Protein AF-A0A7W0XEQ6-F1 (afdb_monomer)

Foldseek 3Di:
DDPPPVPPPCPVVVVVCVVVVPDDVLFKDKDKDKDKAQWPQWDKDWDDWDDDPLETETEIETAGHDPPDDTGRDMDIDIDIDMDGLVRHQKYWYWYFHHPPDTDIDDIDIDGRDND

Mean predicted aligned error: 6.34 Å

pLDDT: mean 85.95, std 14.06, range [35.88, 97.94]

Structure (mmCIF, N/CA/C/O backbone):
data_AF-A0A7W0XEQ6-F1
#
_entry.id   AF-A0A7W0XEQ6-F1
#
loop_
_atom_site.group_PDB
_atom_site.id
_atom_site.type_symbol
_atom_site.label_atom_id
_atom_site.label_alt_id
_atom_site.label_comp_id
_atom_site.label_asym_id
_atom_site.label_entity_id
_atom_site.label_seq_id
_atom_site.pdbx_PDB_ins_code
_atom_site.Cartn_x
_atom_site.Cartn_y
_atom_site.Cartn_z
_atom_site.occupancy
_atom_site.B_iso_or_equiv
_atom_site.auth_seq_id
_atom_site.auth_comp_id
_atom_site.auth_asym_id
_atom_site.auth_atom_id
_atom_site.pdbx_PDB_model_num
ATOM 1 N N . MET A 1 1 ? 24.418 6.592 13.706 1.00 35.88 1 MET A N 1
ATOM 2 C CA . MET A 1 1 ? 24.747 5.720 12.561 1.00 35.88 1 MET A CA 1
ATOM 3 C C . MET A 1 1 ? 23.677 5.983 11.512 1.00 35.88 1 MET A C 1
ATOM 5 O O . MET A 1 1 ? 22.575 5.473 11.648 1.00 35.88 1 MET A O 1
ATOM 9 N N . GLU A 1 2 ? 23.926 6.904 10.578 1.00 36.06 2 GLU A N 1
ATOM 10 C CA . GLU A 1 2 ? 22.979 7.191 9.493 1.00 36.06 2 GLU A CA 1
ATOM 11 C C . GLU A 1 2 ? 23.012 6.029 8.502 1.00 36.06 2 GLU A C 1
ATOM 13 O O . GLU A 1 2 ? 24.020 5.782 7.839 1.00 36.06 2 GLU A O 1
ATOM 18 N N . THR A 1 3 ? 21.919 5.280 8.418 1.00 41.34 3 THR A N 1
ATOM 19 C CA . THR A 1 3 ? 21.713 4.312 7.348 1.00 41.34 3 THR A CA 1
ATOM 20 C C . THR A 1 3 ? 21.456 5.086 6.056 1.00 41.34 3 THR A C 1
ATOM 22 O O . THR A 1 3 ? 20.339 5.507 5.765 1.00 41.34 3 THR A O 1
ATOM 25 N N . SER A 1 4 ? 22.515 5.303 5.272 1.00 42.47 4 SER A N 1
ATOM 26 C CA . SER A 1 4 ? 22.419 5.776 3.889 1.00 42.47 4 SER A CA 1
ATOM 27 C C . SER A 1 4 ? 21.670 4.724 3.059 1.00 42.47 4 SER A C 1
ATOM 29 O O . SER A 1 4 ? 22.260 3.808 2.490 1.00 42.47 4 SER A O 1
ATOM 31 N N . GLN A 1 5 ? 20.339 4.809 3.024 1.00 53.66 5 GLN A N 1
ATOM 32 C CA . GLN A 1 5 ? 19.509 4.043 2.096 1.00 53.66 5 GLN A CA 1
ATOM 33 C C . GLN A 1 5 ? 19.584 4.719 0.727 1.00 53.66 5 GLN A C 1
ATOM 35 O O . GLN A 1 5 ? 18.720 5.500 0.344 1.00 53.66 5 GLN A O 1
ATOM 40 N N . LYS A 1 6 ? 20.670 4.423 0.007 1.00 54.50 6 LYS A N 1
ATOM 41 C CA . LYS A 1 6 ? 21.063 5.028 -1.277 1.00 54.50 6 LYS A CA 1
ATOM 42 C C . LYS A 1 6 ? 20.054 4.839 -2.428 1.00 54.50 6 LYS A C 1
ATOM 44 O O . LYS A 1 6 ? 20.278 5.385 -3.499 1.00 54.50 6 LYS A O 1
ATOM 49 N N . PHE A 1 7 ? 18.973 4.088 -2.208 1.00 65.69 7 PHE A N 1
ATOM 50 C CA . PHE A 1 7 ? 18.019 3.659 -3.237 1.00 65.69 7 PHE A CA 1
ATOM 51 C C . PHE A 1 7 ? 16.546 3.884 -2.859 1.00 65.69 7 PHE A C 1
ATOM 53 O O . PHE A 1 7 ? 15.660 3.428 -3.574 1.00 65.69 7 PHE A O 1
ATOM 60 N N . TRP A 1 8 ? 16.253 4.586 -1.753 1.00 73.44 8 TRP A N 1
ATOM 61 C CA . TRP A 1 8 ? 14.870 4.965 -1.446 1.00 73.44 8 TRP A CA 1
ATOM 62 C C . TRP A 1 8 ? 14.522 6.294 -2.115 1.00 73.44 8 TRP A C 1
ATOM 64 O O . TRP A 1 8 ? 14.635 7.376 -1.530 1.00 73.44 8 TRP A O 1
ATOM 74 N N . ASN A 1 9 ? 14.085 6.189 -3.365 1.00 74.56 9 ASN A N 1
ATOM 75 C CA . ASN A 1 9 ? 13.563 7.322 -4.117 1.00 74.56 9 ASN A CA 1
ATOM 76 C C . ASN A 1 9 ? 12.322 7.891 -3.402 1.00 74.56 9 ASN A C 1
ATOM 78 O O . ASN A 1 9 ? 11.496 7.142 -2.886 1.00 74.56 9 ASN A O 1
ATOM 82 N N . ASN A 1 10 ? 12.201 9.218 -3.342 1.00 80.31 10 ASN A N 1
ATOM 83 C CA . ASN A 1 10 ? 11.053 9.938 -2.764 1.00 80.31 10 ASN A CA 1
ATOM 84 C 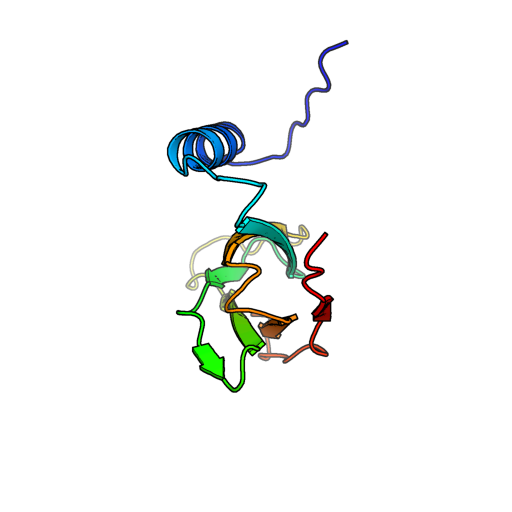C . ASN A 1 10 ? 10.776 9.688 -1.265 1.00 80.31 10 ASN A C 1
ATOM 86 O O . ASN A 1 10 ? 9.694 10.004 -0.777 1.00 80.31 10 ASN A O 1
ATOM 90 N N . ARG A 1 11 ? 11.756 9.195 -0.490 1.00 84.75 11 ARG A N 1
ATOM 91 C CA . ARG A 1 11 ? 11.609 8.984 0.965 1.00 84.75 11 ARG A CA 1
ATOM 92 C C . ARG A 1 11 ? 11.066 10.210 1.703 1.00 84.75 11 ARG A C 1
ATOM 94 O O . ARG A 1 11 ? 10.169 10.081 2.527 1.00 84.75 11 ARG A O 1
ATOM 101 N N . LYS A 1 12 ? 11.623 11.392 1.425 1.00 88.31 12 LYS A N 1
ATOM 102 C CA . LYS A 1 12 ? 11.211 12.633 2.092 1.00 88.31 12 LYS A CA 1
ATOM 103 C C . LYS A 1 12 ? 9.750 12.972 1.796 1.00 88.31 12 LYS A C 1
ATOM 105 O O . LYS A 1 12 ? 9.010 13.276 2.716 1.00 88.31 12 LYS A O 1
ATOM 110 N N . GLU A 1 13 ? 9.335 12.851 0.537 1.00 89.00 13 GLU A N 1
ATOM 111 C CA . GLU A 1 13 ? 7.943 13.065 0.132 1.00 89.00 13 GLU A CA 1
ATOM 112 C C . GLU A 1 13 ? 6.998 12.082 0.835 1.00 89.00 13 GLU A C 1
ATOM 114 O O . GLU A 1 13 ? 5.947 12.483 1.325 1.00 89.00 13 GLU A O 1
ATOM 119 N N . PHE A 1 14 ? 7.403 10.815 0.967 1.00 88.19 14 PHE A N 1
ATOM 120 C CA . PHE A 1 14 ? 6.648 9.817 1.722 1.00 88.19 14 PHE A CA 1
ATOM 121 C C . PHE A 1 14 ? 6.530 10.176 3.212 1.00 88.19 14 PHE A C 1
ATOM 123 O O . PHE A 1 14 ? 5.436 10.144 3.772 1.00 88.19 14 PHE A O 1
ATOM 130 N N . GLU A 1 15 ? 7.636 10.550 3.862 1.00 90.38 15 GLU A N 1
ATOM 131 C CA . GLU A 1 15 ? 7.635 10.981 5.266 1.00 90.38 15 GLU A CA 1
ATOM 132 C C . GLU A 1 15 ? 6.781 12.242 5.478 1.00 90.38 15 GLU A C 1
ATOM 134 O O . GLU A 1 15 ? 6.022 12.312 6.446 1.00 90.38 15 GLU A O 1
ATOM 139 N N . ASP A 1 16 ? 6.862 13.213 4.566 1.00 92.75 16 ASP A N 1
ATOM 140 C CA . ASP A 1 16 ? 6.067 14.440 4.602 1.00 92.75 16 ASP A CA 1
ATOM 141 C C . ASP A 1 16 ? 4.572 14.129 4.410 1.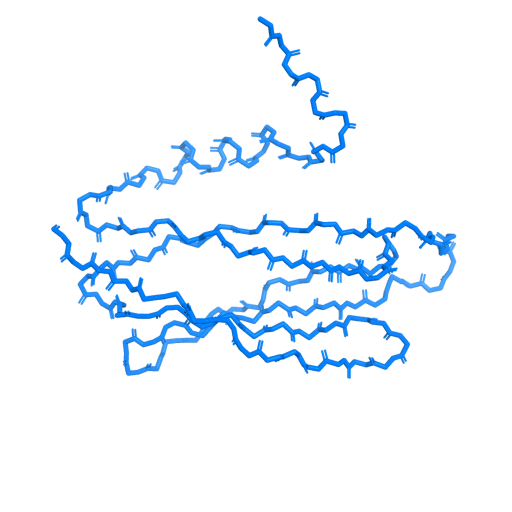00 92.75 16 ASP A C 1
ATOM 143 O O . ASP A 1 16 ? 3.739 14.625 5.170 1.00 92.75 16 ASP A O 1
ATOM 147 N N . ALA A 1 17 ? 4.216 13.249 3.468 1.00 91.00 17 ALA A N 1
ATOM 148 C CA . ALA A 1 17 ? 2.840 12.800 3.262 1.00 91.00 17 ALA A CA 1
ATOM 149 C C . ALA A 1 17 ? 2.273 12.100 4.507 1.00 91.00 17 ALA A C 1
ATOM 151 O O . ALA A 1 17 ? 1.156 12.403 4.924 1.00 91.00 17 ALA A O 1
ATOM 152 N N . LEU A 1 18 ? 3.054 11.225 5.153 1.00 90.06 18 LEU A N 1
ATOM 153 C CA . LEU A 1 18 ? 2.645 10.566 6.396 1.00 90.06 18 LEU A CA 1
ATOM 154 C C . LEU A 1 18 ? 2.432 11.557 7.543 1.00 90.06 18 LEU A C 1
ATOM 156 O O . LEU A 1 18 ? 1.468 11.419 8.295 1.00 90.06 18 LEU A O 1
ATOM 160 N N . ARG A 1 19 ? 3.306 12.560 7.684 1.00 90.50 19 ARG A N 1
ATOM 161 C CA . ARG A 1 19 ? 3.143 13.615 8.698 1.00 90.50 19 ARG A CA 1
ATOM 162 C C . ARG A 1 19 ? 1.893 14.450 8.432 1.00 90.50 19 ARG A C 1
ATOM 164 O O . ARG A 1 19 ? 1.142 14.725 9.362 1.00 90.50 19 ARG A O 1
ATOM 171 N N . ASN A 1 20 ? 1.650 14.805 7.174 1.00 93.75 20 ASN A N 1
ATOM 172 C CA . ASN A 1 20 ? 0.516 15.635 6.770 1.00 93.75 20 ASN A CA 1
ATOM 173 C C . ASN A 1 20 ? -0.827 14.892 6.804 1.00 93.75 20 ASN A C 1
ATOM 175 O O . ASN A 1 20 ? -1.871 15.535 6.906 1.00 93.75 20 ASN A O 1
ATOM 179 N N . ALA A 1 21 ? -0.816 13.557 6.756 1.00 91.00 21 ALA A N 1
ATOM 180 C CA . ALA A 1 21 ? -2.023 12.741 6.845 1.00 91.00 21 ALA A CA 1
ATOM 181 C C . ALA A 1 21 ? -2.720 12.825 8.217 1.00 91.00 21 ALA A C 1
ATOM 183 O O . ALA A 1 21 ? -3.891 12.477 8.302 1.00 91.00 21 ALA A O 1
ATOM 184 N N . ASN A 1 22 ? -2.037 13.307 9.270 1.00 90.81 22 ASN A N 1
ATOM 185 C CA . ASN A 1 22 ? -2.598 13.493 10.619 1.00 90.81 22 ASN A CA 1
ATOM 186 C C . ASN A 1 22 ? -3.351 12.257 11.149 1.00 90.81 22 ASN A C 1
ATOM 188 O O . ASN A 1 22 ? -4.434 12.376 11.720 1.00 90.81 22 ASN A O 1
ATOM 192 N N . LEU A 1 23 ? -2.767 11.073 10.943 1.00 93.44 23 LEU A N 1
ATOM 193 C CA . LEU A 1 23 ? -3.409 9.796 11.246 1.00 93.44 23 LEU A CA 1
ATOM 194 C C . LEU A 1 23 ? -3.726 9.650 12.734 1.00 93.44 23 LEU A C 1
ATOM 196 O O . LEU A 1 23 ? -2.838 9.737 13.589 1.00 93.44 23 LEU A O 1
ATOM 200 N N . ASP A 1 24 ? -4.980 9.335 13.038 1.00 94.88 24 ASP A N 1
ATOM 201 C CA . ASP A 1 24 ? -5.401 8.946 14.377 1.00 94.88 24 ASP A CA 1
ATOM 202 C C . ASP A 1 24 ? -5.299 7.427 14.499 1.00 94.88 24 ASP A C 1
ATOM 204 O O . ASP A 1 24 ? -6.255 6.698 14.239 1.00 94.88 24 ASP A O 1
ATOM 208 N N . PHE A 1 25 ? -4.145 6.929 14.948 1.00 93.19 25 PHE A N 1
ATOM 209 C CA . PHE A 1 25 ? -3.912 5.489 15.099 1.00 93.19 25 PHE A CA 1
ATOM 210 C C . PHE A 1 25 ? -4.835 4.794 16.111 1.00 93.19 25 PHE A C 1
ATOM 212 O O . PHE A 1 25 ? -4.815 3.563 16.201 1.00 93.19 25 PHE A O 1
ATOM 219 N N . THR A 1 26 ? -5.659 5.528 16.870 1.00 93.88 26 THR A N 1
ATOM 220 C CA . THR A 1 26 ? -6.734 4.910 17.656 1.00 93.88 26 THR A CA 1
ATOM 221 C C . THR A 1 26 ? -7.878 4.462 16.742 1.00 93.88 26 THR A C 1
ATOM 223 O O . THR A 1 26 ? -8.335 3.325 16.860 1.00 93.88 26 THR A O 1
ATOM 226 N N . LYS A 1 27 ? -8.246 5.276 15.744 1.00 95.19 27 LYS A N 1
ATOM 227 C CA . LYS A 1 27 ? -9.353 5.033 14.801 1.00 95.19 27 LYS A CA 1
ATOM 228 C C . LYS A 1 27 ? -8.922 4.425 13.469 1.00 95.19 27 LYS A C 1
ATOM 230 O O . LYS A 1 27 ? -9.733 3.797 12.786 1.00 95.19 27 LYS A O 1
ATOM 235 N N . GLU A 1 28 ? -7.666 4.614 13.095 1.00 96.50 28 GLU A N 1
ATOM 236 C CA . GLU A 1 28 ? -7.134 4.312 11.773 1.00 96.50 28 GLU A CA 1
ATOM 237 C C . GLU A 1 28 ? -5.967 3.330 11.848 1.00 96.50 28 GLU A C 1
ATOM 239 O O . GLU A 1 28 ? -5.222 3.265 12.829 1.00 96.50 28 GLU A O 1
ATOM 244 N N . ALA A 1 29 ? -5.808 2.545 10.790 1.00 95.38 29 ALA A N 1
ATOM 245 C CA . ALA A 1 29 ? -4.638 1.721 10.548 1.00 95.38 29 ALA A CA 1
ATOM 246 C C . ALA A 1 29 ? -3.939 2.204 9.275 1.00 95.38 29 ALA A C 1
ATOM 248 O O . ALA A 1 29 ? -4.593 2.517 8.283 1.00 95.38 29 ALA A O 1
ATOM 249 N N . LEU A 1 30 ? -2.608 2.240 9.297 1.00 95.50 30 LEU A N 1
ATOM 250 C CA . LEU A 1 30 ? -1.796 2.486 8.109 1.00 95.50 30 LEU A CA 1
ATOM 251 C C . LEU A 1 30 ? -1.343 1.143 7.538 1.00 95.50 30 LEU A C 1
ATOM 253 O O . LEU A 1 30 ? -0.637 0.390 8.209 1.00 95.50 30 LEU A O 1
ATOM 257 N N . VAL A 1 31 ? -1.738 0.848 6.305 1.00 96.06 31 VAL A N 1
ATOM 258 C CA . VAL A 1 31 ? -1.383 -0.388 5.602 1.00 96.06 31 VAL A CA 1
ATOM 259 C C . VAL A 1 31 ? -0.319 -0.079 4.559 1.00 96.06 31 VAL A C 1
ATOM 261 O O . VAL A 1 31 ? -0.523 0.777 3.701 1.00 96.06 31 VAL A O 1
ATOM 264 N N . LEU A 1 32 ? 0.814 -0.781 4.631 1.00 94.69 32 LEU A N 1
ATOM 265 C CA . LEU A 1 32 ? 1.897 -0.669 3.654 1.00 94.69 32 LEU A CA 1
ATOM 266 C C . LEU A 1 32 ? 1.733 -1.737 2.567 1.00 94.69 32 LEU A C 1
ATOM 268 O O . LEU A 1 32 ? 1.853 -2.934 2.831 1.00 94.69 32 LEU A O 1
ATOM 272 N N . LEU A 1 33 ? 1.473 -1.290 1.344 1.00 95.06 33 LEU A N 1
ATOM 273 C CA . LEU A 1 33 ? 1.264 -2.115 0.162 1.00 95.06 33 LEU A CA 1
ATOM 274 C C . LEU A 1 33 ? 2.573 -2.195 -0.620 1.00 95.06 33 LEU A C 1
ATOM 276 O O . LEU A 1 33 ? 2.971 -1.242 -1.291 1.00 95.06 33 LEU A O 1
ATOM 280 N N . ARG A 1 34 ? 3.264 -3.328 -0.499 1.00 92.50 34 ARG A N 1
ATOM 281 C CA . ARG A 1 34 ? 4.521 -3.577 -1.212 1.00 92.50 34 ARG A CA 1
ATOM 282 C C . ARG A 1 34 ? 4.244 -4.257 -2.544 1.00 92.50 34 ARG A C 1
ATOM 284 O O . ARG A 1 34 ? 3.424 -5.170 -2.602 1.00 92.50 34 ARG A O 1
ATOM 291 N N . HIS A 1 35 ? 4.964 -3.841 -3.576 1.00 92.12 35 HIS A N 1
ATOM 292 C CA . HIS A 1 35 ? 4.923 -4.441 -4.903 1.00 92.12 35 HIS A CA 1
ATOM 293 C C . HIS A 1 35 ? 6.319 -4.425 -5.517 1.00 92.12 35 HIS A C 1
ATOM 295 O O . HIS A 1 35 ? 7.068 -3.476 -5.306 1.00 92.12 35 HIS A O 1
ATOM 301 N N . THR A 1 36 ? 6.657 -5.457 -6.278 1.00 90.75 36 THR A N 1
ATOM 302 C CA . THR A 1 36 ? 7.952 -5.566 -6.947 1.00 90.75 36 THR A CA 1
ATOM 303 C C . THR A 1 36 ? 7.702 -5.830 -8.423 1.00 90.75 36 THR A C 1
ATOM 305 O O . THR A 1 36 ? 6.984 -6.761 -8.774 1.00 90.75 36 THR A O 1
ATOM 308 N N . GLU A 1 37 ? 8.305 -5.018 -9.283 1.00 89.19 37 GLU A N 1
ATOM 309 C CA . GLU A 1 37 ? 8.315 -5.222 -10.728 1.00 89.19 37 GLU A CA 1
ATOM 310 C C . GLU A 1 37 ? 9.654 -5.809 -11.166 1.00 89.19 37 GLU A C 1
ATOM 312 O O . GLU A 1 37 ? 10.719 -5.431 -10.671 1.00 89.19 37 GLU A O 1
ATOM 317 N N . GLY A 1 38 ? 9.600 -6.703 -12.154 1.00 85.00 38 GLY A N 1
ATOM 318 C CA . GLY A 1 38 ? 10.784 -7.344 -12.735 1.00 85.00 38 GLY A CA 1
ATOM 319 C C . GLY A 1 38 ? 11.716 -6.403 -13.509 1.00 85.00 38 GLY A C 1
ATOM 320 O O . GLY A 1 38 ? 12.725 -6.857 -14.042 1.00 85.00 38 GLY A O 1
ATOM 321 N N . SER A 1 39 ? 11.351 -5.124 -13.643 1.00 84.00 39 SER A N 1
ATOM 322 C CA . SER A 1 39 ? 12.096 -4.111 -14.388 1.00 84.00 39 SER A CA 1
ATOM 323 C C . SER A 1 39 ? 11.764 -2.701 -13.887 1.00 84.00 39 SER A C 1
ATOM 325 O O . SER A 1 39 ? 10.590 -2.361 -13.730 1.00 84.00 39 SER A O 1
ATOM 327 N N . GLY A 1 40 ? 12.778 -1.839 -13.757 1.00 80.88 40 GLY A N 1
ATOM 328 C CA . GLY A 1 40 ? 12.628 -0.397 -13.523 1.00 80.88 40 GLY A CA 1
ATOM 329 C C . GLY A 1 40 ? 11.988 0.374 -14.676 1.00 80.88 40 GLY A C 1
ATOM 330 O O . GLY A 1 40 ? 11.683 1.556 -14.545 1.00 80.88 40 GLY A O 1
ATOM 331 N N . SER A 1 41 ? 11.721 -0.297 -15.797 1.00 84.62 41 SER A N 1
ATOM 332 C CA . SER A 1 41 ? 10.969 0.245 -16.931 1.00 84.62 41 SER A CA 1
ATOM 333 C C . SER A 1 41 ? 9.474 -0.061 -16.880 1.00 84.62 41 SER A C 1
ATOM 335 O O . SER A 1 41 ? 8.762 0.119 -17.869 1.00 84.62 41 SER A O 1
ATOM 337 N N . VAL A 1 42 ? 8.979 -0.505 -15.728 1.00 85.00 42 VAL A N 1
ATOM 338 C CA . VAL A 1 42 ? 7.550 -0.614 -15.457 1.00 85.00 42 VAL A CA 1
ATOM 339 C C . VAL A 1 42 ? 7.145 0.524 -14.532 1.00 85.00 42 VAL A C 1
ATOM 341 O O . VAL A 1 42 ? 7.622 0.630 -13.411 1.00 85.00 42 VAL A O 1
ATOM 344 N N . GLN A 1 43 ? 6.246 1.389 -14.992 1.00 85.75 43 GLN A N 1
ATOM 345 C CA . GLN A 1 43 ? 5.612 2.381 -14.138 1.00 85.75 43 GLN A CA 1
ATOM 346 C C . GLN A 1 43 ? 4.428 1.747 -13.417 1.00 85.75 43 GLN A C 1
ATOM 348 O O . GLN A 1 43 ? 3.585 1.103 -14.037 1.00 85.75 43 GLN A O 1
ATOM 353 N N . VAL A 1 44 ? 4.334 1.984 -12.115 1.00 89.44 44 VAL A N 1
ATOM 354 C CA . VAL A 1 44 ? 3.249 1.468 -11.287 1.00 89.44 44 VAL A CA 1
ATOM 355 C C . VAL A 1 44 ? 2.215 2.560 -11.015 1.00 89.44 44 VAL A C 1
ATOM 357 O O . VAL A 1 44 ? 2.567 3.663 -10.596 1.00 89.44 44 VAL A O 1
ATOM 360 N N . THR A 1 45 ? 0.937 2.248 -11.232 1.00 92.19 45 THR A N 1
ATOM 361 C CA . THR A 1 45 ? -0.205 3.074 -10.825 1.00 92.19 45 THR A CA 1
ATOM 362 C C . THR A 1 45 ? -0.959 2.425 -9.674 1.00 92.19 45 THR A C 1
ATOM 364 O O . THR A 1 45 ? -1.095 1.203 -9.607 1.00 92.19 45 THR A O 1
ATOM 367 N N . PHE A 1 46 ? -1.449 3.263 -8.763 1.00 94.12 46 PHE A N 1
ATOM 368 C CA . PHE A 1 46 ? -2.398 2.867 -7.732 1.00 94.12 46 PHE A CA 1
ATOM 369 C C . PHE A 1 46 ? -3.794 3.256 -8.192 1.00 94.12 46 PHE A C 1
ATOM 371 O O . PHE A 1 46 ? -4.082 4.440 -8.373 1.00 94.12 46 PHE A O 1
ATOM 378 N N . GLU A 1 47 ? -4.631 2.258 -8.445 1.00 95.50 47 GLU A N 1
ATOM 379 C CA . GLU A 1 47 ? -5.996 2.486 -8.900 1.00 95.50 47 GLU A CA 1
ATOM 380 C C . GLU A 1 47 ? -6.875 2.950 -7.732 1.00 95.50 47 GLU A C 1
ATOM 382 O O . GLU A 1 47 ? -6.562 2.720 -6.562 1.00 95.50 47 GLU A O 1
ATOM 387 N N . THR A 1 48 ? -7.993 3.615 -8.040 1.00 95.31 48 THR A N 1
ATOM 388 C CA . THR A 1 48 ? -8.939 4.053 -7.001 1.00 95.31 48 THR A CA 1
ATOM 389 C C . THR A 1 48 ? -9.455 2.836 -6.222 1.00 95.31 48 THR A C 1
ATOM 391 O O . THR A 1 48 ? -10.053 1.951 -6.840 1.00 95.31 48 THR A O 1
ATOM 394 N N . PRO A 1 49 ? -9.257 2.775 -4.890 1.00 95.88 49 PRO A N 1
ATOM 395 C CA . PRO A 1 49 ? -9.705 1.638 -4.097 1.00 95.88 49 PRO A CA 1
ATOM 396 C C . PRO A 1 49 ? -11.224 1.469 -4.122 1.00 95.88 49 PRO A C 1
ATOM 398 O O . PRO A 1 49 ? -11.972 2.448 -4.142 1.00 95.88 49 PRO A O 1
ATOM 401 N N . ILE A 1 50 ? -11.681 0.220 -4.060 1.00 97.00 50 ILE A N 1
ATOM 402 C CA . ILE A 1 50 ? -13.105 -0.127 -4.063 1.00 97.00 50 ILE A CA 1
ATOM 403 C C . ILE A 1 50 ? -13.464 -0.727 -2.706 1.00 97.00 50 ILE A C 1
ATOM 405 O O . ILE A 1 50 ? -12.837 -1.684 -2.265 1.00 97.00 50 ILE A O 1
ATOM 409 N N . LEU A 1 51 ? -14.489 -0.187 -2.048 1.00 96.56 51 LEU A N 1
ATOM 410 C CA . LEU A 1 51 ? -15.023 -0.746 -0.808 1.00 96.56 51 LEU A CA 1
ATOM 411 C C . LEU A 1 51 ? -16.163 -1.725 -1.114 1.00 96.56 51 LEU A C 1
ATOM 413 O O . LEU A 1 51 ? -17.168 -1.330 -1.702 1.00 96.56 51 LEU A O 1
ATOM 417 N N . GLN A 1 52 ? -16.020 -2.980 -0.688 1.00 95.81 52 GLN A N 1
ATOM 418 C CA . GLN A 1 52 ? -17.042 -4.026 -0.803 1.00 95.81 52 GLN A CA 1
ATOM 419 C C . GLN A 1 52 ? -17.132 -4.782 0.519 1.00 95.81 52 GLN A C 1
ATOM 421 O O . GLN A 1 52 ? -16.135 -5.326 0.969 1.00 95.81 52 GLN A O 1
ATOM 426 N N . ASP A 1 53 ? -18.296 -4.789 1.169 1.00 94.88 53 ASP A N 1
ATOM 427 C CA . ASP A 1 53 ? -18.532 -5.571 2.394 1.00 94.88 53 ASP A CA 1
ATOM 428 C C . ASP A 1 53 ? -17.450 -5.400 3.483 1.00 94.88 53 ASP A C 1
ATOM 430 O O . ASP A 1 53 ? -16.993 -6.363 4.093 1.00 94.88 53 ASP A O 1
ATOM 434 N N . ARG A 1 54 ? -17.028 -4.149 3.734 1.00 96.06 54 ARG A N 1
ATOM 435 C CA . ARG A 1 54 ? -15.934 -3.775 4.666 1.00 96.06 54 ARG A CA 1
ATOM 436 C C . ARG A 1 54 ? -14.533 -4.248 4.245 1.00 96.06 54 ARG A C 1
ATOM 438 O O . ARG A 1 54 ? -13.577 -4.076 5.001 1.00 96.06 54 ARG A O 1
ATOM 445 N N . ILE A 1 55 ? -14.383 -4.774 3.037 1.00 97.50 55 ILE A N 1
ATOM 446 C CA . ILE A 1 55 ? -13.108 -5.089 2.399 1.00 97.50 55 ILE A CA 1
ATOM 447 C C . ILE A 1 55 ? -12.734 -3.932 1.474 1.00 97.50 55 ILE A C 1
ATOM 449 O O . ILE A 1 55 ? -13.486 -3.571 0.568 1.00 97.50 55 ILE A O 1
ATOM 453 N N . LEU A 1 56 ? -11.564 -3.339 1.699 1.00 97.94 56 LEU A N 1
ATOM 454 C CA . LEU A 1 56 ? -10.990 -2.364 0.783 1.00 97.94 56 LEU A CA 1
ATOM 455 C C . LEU A 1 56 ? -10.127 -3.095 -0.249 1.00 97.94 56 LEU A C 1
ATOM 457 O O . LEU A 1 56 ? -9.045 -3.587 0.072 1.00 97.94 56 LEU A O 1
ATOM 461 N N . LEU A 1 57 ? -10.608 -3.161 -1.485 1.00 97.69 57 LEU A N 1
ATOM 462 C CA . LEU A 1 57 ? -9.868 -3.682 -2.626 1.00 97.69 57 LEU A CA 1
ATOM 463 C C . LEU A 1 57 ? -8.930 -2.594 -3.152 1.00 97.69 57 LEU A C 1
ATOM 465 O O . LEU A 1 57 ? -9.372 -1.558 -3.648 1.00 97.69 57 LEU A O 1
ATOM 469 N N . CYS A 1 58 ? -7.635 -2.850 -3.056 1.00 97.62 58 CYS A N 1
ATOM 470 C CA . CYS A 1 58 ? -6.562 -1.994 -3.536 1.00 97.62 58 CYS A CA 1
ATOM 471 C C . CYS A 1 58 ? -5.920 -2.660 -4.753 1.00 97.62 58 CYS A C 1
ATOM 473 O O . CYS A 1 58 ? -5.414 -3.776 -4.636 1.00 97.62 58 CYS A O 1
ATOM 475 N N . GLU A 1 59 ? -5.903 -1.993 -5.909 1.00 96.50 59 GLU A N 1
ATOM 476 C CA . GLU A 1 59 ? -5.248 -2.526 -7.108 1.00 96.50 59 GLU A CA 1
ATOM 477 C C . GLU A 1 59 ? -4.001 -1.709 -7.463 1.00 96.50 59 GLU A 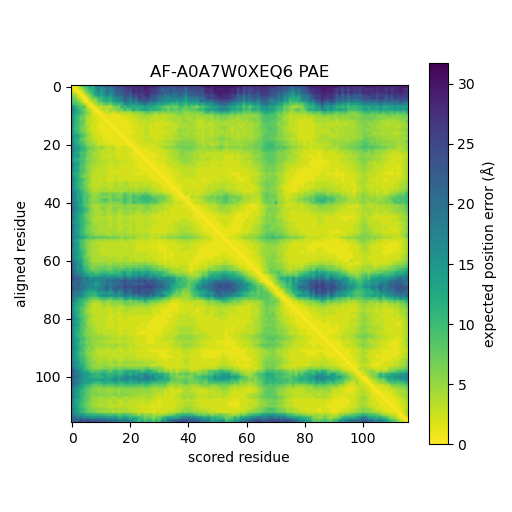C 1
ATOM 479 O O . GLU A 1 59 ? -4.032 -0.480 -7.544 1.00 96.50 59 GLU A O 1
ATOM 484 N N . ILE A 1 60 ? -2.894 -2.418 -7.671 1.00 95.31 60 ILE A N 1
ATOM 485 C CA . ILE A 1 60 ? -1.643 -1.877 -8.193 1.00 95.31 60 ILE A CA 1
ATOM 486 C C . ILE A 1 60 ? -1.463 -2.425 -9.607 1.00 95.31 60 ILE A C 1
ATOM 488 O O . ILE A 1 60 ? -1.517 -3.640 -9.810 1.00 95.31 60 ILE A O 1
ATOM 492 N N . ARG A 1 61 ? -1.232 -1.548 -10.587 1.00 93.75 61 ARG A N 1
ATOM 493 C CA . ARG A 1 61 ? -1.012 -1.942 -11.984 1.00 93.75 61 ARG A CA 1
ATOM 494 C C . ARG A 1 61 ? 0.321 -1.435 -12.501 1.00 93.75 61 ARG A C 1
ATOM 496 O O . ARG A 1 61 ? 0.550 -0.231 -12.562 1.00 93.75 61 ARG A O 1
ATOM 503 N N . GLY A 1 62 ? 1.163 -2.355 -12.945 1.00 91.12 62 GLY A N 1
ATOM 504 C CA . GLY A 1 62 ? 2.316 -2.044 -13.768 1.00 91.12 62 GLY A CA 1
ATOM 505 C C . GLY A 1 62 ? 1.900 -1.742 -15.208 1.00 91.12 62 GLY A C 1
ATOM 506 O O . GLY A 1 62 ? 1.025 -2.397 -15.783 1.00 91.12 62 GLY A O 1
ATOM 507 N N . LYS A 1 63 ? 2.553 -0.756 -15.815 1.00 87.62 63 LYS A N 1
ATOM 508 C CA . LYS A 1 63 ? 2.489 -0.441 -17.243 1.00 87.62 63 LYS A CA 1
ATOM 509 C C . LYS A 1 63 ? 3.910 -0.221 -17.757 1.00 87.62 63 LYS A C 1
ATOM 511 O O . LYS A 1 63 ? 4.667 0.502 -17.110 1.00 87.62 63 LYS A O 1
ATOM 516 N N . PRO A 1 64 ? 4.290 -0.800 -18.904 1.00 83.19 64 PRO A N 1
ATOM 517 C CA . PRO A 1 64 ? 5.598 -0.530 -19.478 1.00 83.19 64 PRO A CA 1
ATOM 518 C C . PRO A 1 64 ? 5.702 0.958 -19.825 1.00 83.19 64 PRO A C 1
ATOM 520 O O . PRO A 1 64 ? 4.752 1.549 -20.350 1.00 83.19 64 PRO A O 1
ATOM 523 N N . ILE A 1 65 ? 6.849 1.571 -19.533 1.00 78.88 65 ILE A N 1
ATOM 524 C CA . ILE A 1 65 ? 7.122 2.932 -19.997 1.00 78.88 65 ILE A CA 1
ATOM 525 C C . ILE A 1 65 ? 7.152 2.959 -21.538 1.00 78.88 65 ILE A C 1
ATOM 527 O O . ILE A 1 65 ? 7.504 1.952 -22.162 1.00 78.88 65 ILE A O 1
ATOM 531 N N . PRO A 1 66 ? 6.769 4.080 -22.180 1.00 72.00 66 PRO A N 1
ATOM 532 C CA . PRO A 1 66 ? 6.720 4.166 -23.636 1.00 72.00 66 PRO A CA 1
ATOM 533 C C . PRO A 1 66 ? 8.052 3.793 -24.314 1.00 72.00 66 PRO A C 1
ATOM 535 O O . PRO A 1 66 ? 9.123 4.036 -23.752 1.00 72.00 66 PRO A O 1
ATOM 538 N N . PRO A 1 67 ? 8.022 3.248 -25.544 1.00 63.72 67 PRO A N 1
ATOM 539 C CA . PRO A 1 67 ? 9.237 2.973 -26.307 1.00 63.72 67 PRO A CA 1
ATOM 540 C C . PRO A 1 67 ? 10.049 4.260 -26.533 1.00 63.72 67 PRO A C 1
ATOM 542 O O . PRO A 1 67 ? 9.490 5.297 -26.884 1.00 63.72 67 PRO A O 1
ATOM 545 N N . GLY A 1 68 ? 11.369 4.189 -26.331 1.00 61.78 68 GLY A N 1
ATOM 546 C CA . GLY A 1 68 ? 12.289 5.338 -26.413 1.00 61.78 68 GLY A CA 1
ATOM 547 C C . GLY A 1 68 ? 13.057 5.625 -25.118 1.00 61.78 68 GLY A C 1
ATOM 548 O O . GLY A 1 68 ? 14.063 6.329 -25.150 1.00 61.78 68 GLY A O 1
ATOM 549 N N . TYR A 1 69 ? 12.639 5.025 -24.003 1.00 60.78 69 TYR A N 1
ATOM 550 C CA . TYR A 1 69 ? 13.407 4.977 -22.760 1.00 60.78 69 TYR A CA 1
ATOM 551 C C . TYR A 1 69 ? 14.218 3.676 -22.711 1.00 60.78 69 TYR A C 1
ATOM 553 O O . TYR A 1 69 ? 13.724 2.619 -23.108 1.00 60.78 69 TYR A O 1
ATOM 561 N N . LEU A 1 70 ? 15.482 3.746 -22.278 1.00 59.16 70 LEU A N 1
ATOM 562 C CA . LEU A 1 70 ? 16.325 2.557 -22.145 1.00 59.16 70 LEU A CA 1
ATOM 563 C C . LEU A 1 70 ? 15.719 1.637 -21.086 1.00 59.16 70 LEU A C 1
ATOM 565 O O . LEU A 1 70 ? 15.652 2.005 -19.916 1.00 59.16 70 LEU A O 1
ATOM 569 N N . GLY A 1 71 ? 15.293 0.452 -21.526 1.00 59.69 71 GLY A N 1
ATOM 570 C CA . GLY A 1 71 ? 14.844 -0.618 -20.651 1.00 59.69 71 GLY A CA 1
ATOM 571 C C . GLY A 1 71 ? 15.923 -0.944 -19.625 1.00 59.69 71 GLY A C 1
ATOM 572 O O . GLY A 1 71 ? 17.051 -1.268 -19.999 1.00 59.69 71 GLY A O 1
ATOM 573 N N . THR A 1 72 ? 15.598 -0.855 -18.345 1.00 64.69 72 THR A N 1
ATOM 574 C CA . THR A 1 72 ? 16.508 -1.206 -17.261 1.00 64.69 72 THR A CA 1
ATOM 575 C C . THR A 1 72 ? 16.187 -2.620 -16.771 1.00 64.69 72 THR A C 1
ATOM 577 O O . THR A 1 72 ? 15.027 -3.002 -16.600 1.00 64.69 72 THR A O 1
ATOM 580 N N . ALA A 1 73 ? 17.226 -3.443 -16.614 1.00 66.81 73 ALA A N 1
ATOM 581 C CA . ALA A 1 73 ? 17.107 -4.820 -16.124 1.00 66.81 73 ALA A CA 1
ATOM 582 C C . ALA A 1 73 ? 17.142 -4.905 -14.585 1.00 66.81 73 ALA A C 1
ATOM 584 O O . ALA A 1 73 ? 17.285 -5.992 -14.028 1.00 66.81 73 ALA A O 1
ATOM 585 N N . ASP A 1 74 ? 17.085 -3.764 -13.898 1.00 77.25 74 ASP A N 1
ATOM 586 C CA . ASP A 1 74 ? 17.014 -3.689 -12.447 1.00 77.25 74 ASP A CA 1
ATOM 587 C C . ASP A 1 74 ? 15.589 -3.965 -11.959 1.00 77.25 74 ASP A C 1
ATOM 589 O O . ASP A 1 74 ? 14.610 -3.562 -12.579 1.00 77.25 74 ASP A O 1
ATOM 593 N N . MET A 1 75 ? 15.474 -4.666 -10.835 1.00 83.44 75 MET A N 1
ATOM 594 C CA . MET A 1 75 ? 14.197 -4.830 -10.142 1.00 83.44 75 MET A CA 1
ATOM 595 C C . MET A 1 75 ? 13.745 -3.477 -9.591 1.00 83.44 75 MET A C 1
ATOM 597 O O . MET A 1 75 ? 14.572 -2.713 -9.089 1.00 83.44 75 MET A O 1
ATOM 601 N N . ALA A 1 76 ? 12.443 -3.206 -9.629 1.00 84.88 76 ALA A N 1
ATOM 602 C CA . ALA A 1 76 ? 11.876 -2.007 -9.027 1.00 84.88 76 ALA A CA 1
ATOM 603 C C . ALA A 1 76 ? 10.950 -2.356 -7.866 1.00 84.88 76 ALA A C 1
ATOM 605 O O . ALA A 1 76 ? 9.943 -3.042 -8.035 1.00 84.88 76 ALA A O 1
ATOM 606 N N . ASP A 1 77 ? 11.299 -1.848 -6.686 1.00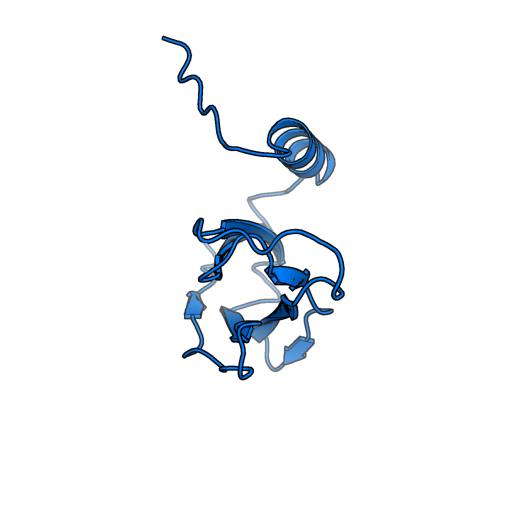 88.06 77 ASP A N 1
ATOM 607 C CA . ASP A 1 77 ? 10.546 -2.047 -5.456 1.00 88.06 77 ASP A CA 1
ATOM 608 C C . ASP A 1 77 ? 9.684 -0.821 -5.150 1.00 88.06 77 ASP A C 1
ATOM 610 O O . ASP A 1 77 ? 10.174 0.301 -5.000 1.00 88.06 77 ASP A O 1
ATOM 614 N N . TYR A 1 78 ? 8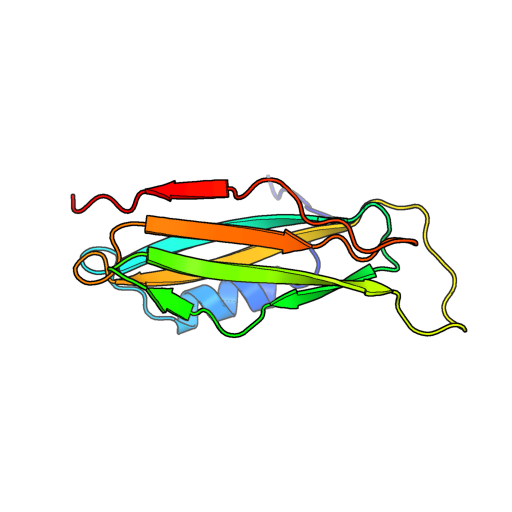.385 -1.053 -5.011 1.00 88.50 78 TYR A N 1
ATOM 615 C CA . TYR A 1 78 ? 7.380 -0.051 -4.695 1.00 88.50 78 TYR A CA 1
ATOM 616 C C . TYR A 1 78 ? 6.787 -0.317 -3.314 1.00 88.50 78 TYR A C 1
ATOM 618 O O . TYR A 1 78 ? 6.515 -1.454 -2.923 1.00 88.50 78 TYR A O 1
ATOM 626 N N . CYS A 1 79 ? 6.542 0.760 -2.575 1.00 90.06 79 CYS A N 1
ATOM 627 C CA . CYS A 1 79 ? 5.813 0.725 -1.318 1.00 90.06 79 CYS A CA 1
ATOM 628 C C . CYS A 1 79 ? 4.831 1.892 -1.299 1.00 90.06 79 CYS A C 1
ATOM 630 O O . CYS A 1 79 ? 5.241 3.052 -1.320 1.00 90.06 79 CYS A O 1
ATOM 632 N N . LEU A 1 80 ? 3.541 1.578 -1.276 1.00 91.06 80 LEU A N 1
ATOM 633 C CA . LEU A 1 80 ? 2.473 2.549 -1.085 1.00 91.06 80 LEU A CA 1
ATOM 634 C C . LEU A 1 80 ? 1.916 2.430 0.328 1.00 91.06 80 LEU A C 1
ATOM 636 O O . LEU A 1 80 ? 2.059 1.395 0.977 1.00 91.06 80 LEU A O 1
ATOM 640 N N . ALA A 1 81 ? 1.258 3.481 0.797 1.00 93.56 81 ALA A N 1
ATOM 641 C CA . ALA A 1 81 ? 0.594 3.479 2.088 1.00 93.56 81 ALA A CA 1
ATOM 642 C C . ALA A 1 81 ? -0.868 3.893 1.934 1.00 93.56 81 ALA A C 1
ATOM 644 O O . ALA A 1 81 ? -1.173 4.857 1.233 1.00 93.56 81 ALA A O 1
ATOM 645 N N . VAL A 1 82 ? -1.762 3.170 2.605 1.00 95.12 82 VAL A N 1
ATOM 646 C CA . VAL A 1 82 ? -3.196 3.470 2.650 1.00 95.12 82 VAL A CA 1
ATOM 647 C C . VAL A 1 82 ? -3.627 3.549 4.104 1.00 95.12 82 VAL A C 1
ATOM 649 O O . VAL A 1 82 ? -3.425 2.608 4.871 1.00 95.12 82 VAL A O 1
ATOM 652 N N . ALA A 1 83 ? -4.213 4.679 4.485 1.00 95.38 83 ALA A N 1
ATOM 653 C CA . ALA A 1 83 ? -4.881 4.826 5.767 1.00 95.38 83 ALA A CA 1
ATOM 654 C C . ALA A 1 83 ? -6.309 4.284 5.662 1.00 95.38 83 ALA A C 1
ATOM 656 O O . ALA A 1 83 ? -7.035 4.614 4.724 1.00 95.38 83 ALA A O 1
ATOM 657 N N . VAL A 1 84 ? -6.708 3.443 6.612 1.00 96.12 84 VAL A N 1
ATOM 658 C CA . VAL A 1 84 ? -8.040 2.834 6.647 1.00 96.12 84 VAL A CA 1
ATOM 659 C C . VAL A 1 84 ? -8.682 3.012 8.012 1.00 96.12 84 VAL A C 1
ATOM 661 O O . VAL A 1 84 ? -8.027 2.884 9.044 1.00 96.12 84 VAL A O 1
ATOM 664 N N . SER A 1 85 ? -9.988 3.269 8.026 1.00 95.75 85 SER A N 1
ATOM 665 C CA . SER A 1 85 ? -10.768 3.338 9.260 1.00 95.75 85 SER A CA 1
ATOM 666 C C . SER A 1 85 ? -11.015 1.933 9.806 1.00 95.75 85 SER A C 1
ATOM 668 O O . SER A 1 85 ? -11.634 1.113 9.127 1.00 95.75 85 SER A O 1
ATOM 670 N N . LYS A 1 86 ? -10.598 1.670 11.049 1.00 95.25 86 LYS A N 1
ATOM 671 C CA . LYS A 1 86 ? -10.778 0.358 11.692 1.00 95.25 86 LYS A CA 1
ATOM 672 C C . LYS A 1 86 ? -12.256 -0.013 11.858 1.00 95.25 86 LYS A C 1
ATOM 674 O O . LYS A 1 86 ? -12.609 -1.171 11.692 1.00 95.25 86 LYS A O 1
ATOM 679 N N . SER A 1 87 ? -13.126 0.978 12.085 1.00 95.00 87 SER A N 1
ATOM 680 C CA . SER A 1 87 ? -14.569 0.759 12.263 1.00 95.00 87 SER A CA 1
ATOM 681 C C . SER A 1 87 ? -15.317 0.440 10.968 1.00 95.00 87 SER A C 1
ATOM 683 O O . SER A 1 87 ? -16.404 -0.131 11.008 1.00 95.00 87 SER A O 1
ATOM 685 N N . HIS A 1 88 ? -14.767 0.817 9.811 1.00 94.69 88 HIS A N 1
ATOM 686 C CA . HIS A 1 88 ? -15.427 0.639 8.512 1.00 94.69 88 HIS A CA 1
ATOM 687 C C . HIS A 1 88 ? -14.780 -0.458 7.668 1.00 94.69 88 HIS A C 1
ATO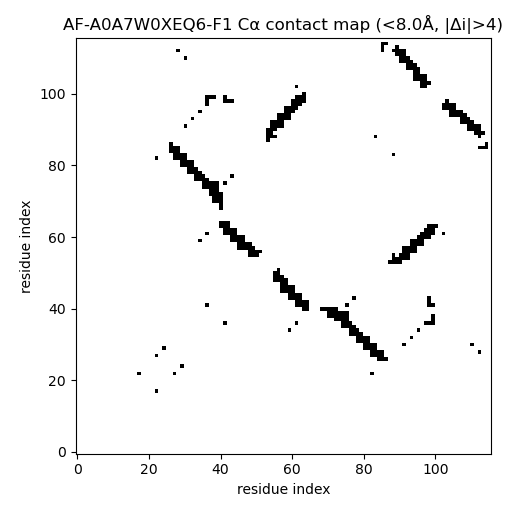M 689 O O . HIS A 1 88 ? -15.471 -1.098 6.880 1.00 94.69 88 HIS A O 1
ATOM 695 N N . ILE A 1 89 ? -13.481 -0.704 7.854 1.00 97.19 89 ILE A N 1
ATOM 696 C CA . ILE A 1 89 ? -12.695 -1.659 7.075 1.00 97.19 89 ILE A CA 1
ATOM 697 C C . ILE A 1 89 ? -12.239 -2.797 7.984 1.00 97.19 89 ILE A C 1
ATOM 699 O O . ILE A 1 89 ? -11.506 -2.569 8.940 1.00 97.19 89 ILE A O 1
ATOM 703 N N . SER A 1 90 ? -12.650 -4.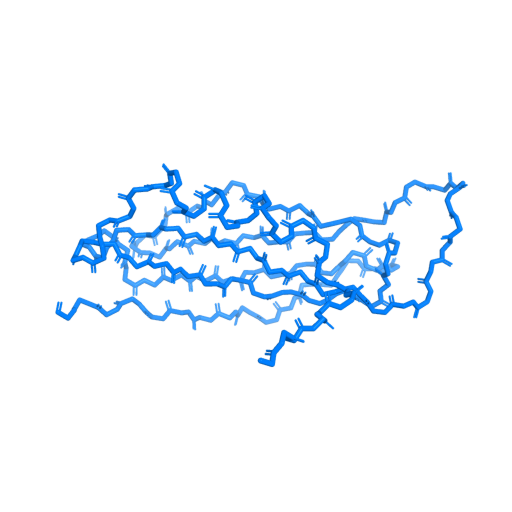026 7.676 1.00 96.44 90 SER A N 1
ATOM 704 C CA . SER A 1 90 ? -12.177 -5.243 8.352 1.00 96.44 90 SER A CA 1
ATOM 705 C C . SER A 1 90 ? -10.952 -5.850 7.671 1.00 96.44 90 SER A C 1
ATOM 707 O O . SER A 1 90 ? -10.218 -6.622 8.286 1.00 96.44 90 SER A O 1
ATOM 709 N N . GLN A 1 91 ? -10.730 -5.528 6.396 1.00 97.06 91 GLN A N 1
ATOM 710 C CA . GLN A 1 91 ? -9.678 -6.128 5.588 1.00 97.06 91 GLN A CA 1
ATOM 711 C C . GLN A 1 91 ? -9.264 -5.208 4.441 1.00 97.06 91 GLN A C 1
ATOM 713 O O . GLN A 1 91 ? -10.103 -4.546 3.834 1.00 97.06 91 GLN A O 1
ATOM 718 N N . VAL A 1 92 ? -7.976 -5.213 4.107 1.00 97.62 92 VAL A N 1
ATOM 719 C CA . VAL A 1 92 ? -7.464 -4.683 2.839 1.00 97.62 92 VAL A CA 1
ATOM 720 C C . VAL A 1 92 ? -6.998 -5.853 1.984 1.00 97.62 92 VAL A C 1
ATOM 722 O O . VAL A 1 92 ? -6.244 -6.702 2.456 1.00 97.62 92 VAL A O 1
ATOM 725 N N . GLU A 1 93 ? -7.424 -5.894 0.729 1.00 97.81 93 GLU A N 1
ATOM 726 C CA . GLU A 1 93 ? -6.924 -6.848 -0.259 1.00 97.81 93 GLU A CA 1
ATOM 727 C C . GLU A 1 93 ? -6.110 -6.117 -1.309 1.00 97.81 93 GLU A C 1
ATOM 729 O O . GLU A 1 93 ? -6.616 -5.238 -2.002 1.00 97.81 93 GLU A O 1
ATOM 734 N N . LEU A 1 94 ? -4.849 -6.503 -1.447 1.00 97.31 94 LEU A N 1
ATOM 735 C CA . LEU A 1 94 ? -3.991 -6.016 -2.509 1.00 97.31 94 LEU A CA 1
ATOM 736 C C . LEU A 1 94 ? -4.057 -6.960 -3.705 1.00 97.31 94 LEU A C 1
ATOM 738 O O . LEU A 1 94 ? -3.619 -8.107 -3.620 1.00 97.31 94 LEU A O 1
ATOM 742 N N . GLN A 1 95 ? -4.540 -6.448 -4.831 1.00 96.19 95 GLN A N 1
ATOM 743 C CA . GLN A 1 95 ? -4.456 -7.087 -6.136 1.00 96.19 95 GLN A CA 1
ATOM 744 C C . GLN A 1 95 ? -3.354 -6.407 -6.948 1.00 96.19 95 GLN A C 1
ATOM 746 O O . GLN A 1 95 ? -3.453 -5.233 -7.289 1.00 96.19 95 GLN A O 1
ATOM 751 N N . ALA A 1 96 ? -2.291 -7.138 -7.262 1.00 94.19 96 ALA A N 1
ATOM 752 C CA . ALA A 1 96 ? -1.217 -6.628 -8.105 1.00 94.19 96 ALA A CA 1
ATOM 753 C C . ALA A 1 96 ? -1.327 -7.213 -9.518 1.00 94.19 96 ALA A C 1
ATOM 755 O O . ALA A 1 96 ? -1.557 -8.414 -9.694 1.00 94.19 96 ALA A O 1
ATOM 756 N N . VAL A 1 97 ? -1.163 -6.360 -10.525 1.00 93.06 97 VAL A N 1
ATOM 757 C CA . VAL A 1 97 ? -1.036 -6.742 -11.931 1.00 93.06 97 VAL A CA 1
ATOM 758 C C . VAL A 1 97 ? 0.330 -6.274 -12.412 1.00 93.06 97 VAL A C 1
ATOM 760 O O . VAL A 1 97 ? 0.537 -5.076 -12.579 1.00 93.06 97 VAL A O 1
ATOM 763 N N . GLU A 1 98 ? 1.250 -7.210 -12.628 1.00 90.19 98 GLU A N 1
ATOM 764 C CA . GLU A 1 98 ? 2.597 -6.914 -13.124 1.00 90.19 98 GLU A CA 1
ATOM 765 C C . GLU A 1 98 ? 2.536 -6.365 -14.552 1.00 90.19 98 GLU A C 1
ATOM 767 O O . GLU A 1 98 ? 1.779 -6.871 -15.387 1.00 90.19 98 GLU A O 1
ATOM 772 N N . GLY A 1 99 ? 3.350 -5.346 -14.832 1.00 82.12 99 GLY A N 1
ATOM 773 C CA . GLY A 1 99 ? 3.355 -4.619 -16.105 1.00 82.12 99 GLY A CA 1
ATOM 774 C C . GLY A 1 99 ? 4.306 -5.157 -17.172 1.00 82.12 99 GLY A C 1
ATOM 775 O O . GLY A 1 99 ? 4.537 -4.461 -18.159 1.00 82.12 99 GLY A O 1
ATOM 776 N N . GLY A 1 100 ? 4.892 -6.342 -16.967 1.00 72.25 100 GLY A N 1
ATOM 777 C CA . GLY A 1 100 ? 5.844 -6.963 -17.897 1.00 72.25 100 GLY A CA 1
ATOM 778 C C . GLY A 1 100 ? 5.280 -7.219 -19.306 1.00 72.25 100 GLY A C 1
ATOM 779 O O . GLY A 1 100 ? 4.160 -6.837 -19.635 1.00 72.25 100 GLY A O 1
ATOM 780 N N . PHE A 1 101 ? 6.046 -7.922 -20.155 1.00 64.62 101 PHE A N 1
ATOM 781 C CA . PHE A 1 101 ? 5.677 -8.217 -21.558 1.00 64.62 101 PHE A CA 1
ATOM 782 C C . PHE A 1 101 ? 4.262 -8.796 -21.742 1.00 64.62 101 PHE A C 1
ATOM 784 O O . PHE A 1 101 ? 3.648 -8.619 -22.792 1.00 64.62 101 PHE A O 1
ATOM 791 N N . SER A 1 102 ? 3.739 -9.462 -20.714 1.00 72.31 102 SER A N 1
ATOM 792 C CA . SER A 1 102 ? 2.334 -9.831 -20.586 1.00 72.31 102 SER A CA 1
ATOM 793 C C . SER A 1 102 ? 1.840 -9.458 -19.193 1.00 72.31 102 SER A C 1
ATOM 795 O O . S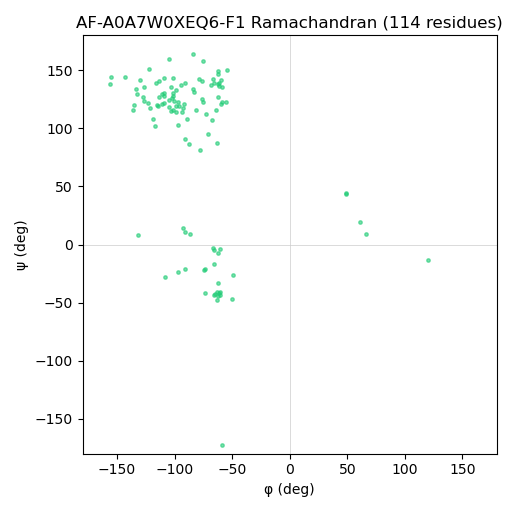ER A 1 102 ? 2.457 -9.866 -18.207 1.00 72.31 102 SER A O 1
ATOM 797 N N . ALA A 1 103 ? 0.712 -8.749 -19.114 1.00 78.75 103 ALA A N 1
ATOM 798 C CA . ALA A 1 103 ? 0.102 -8.406 -17.837 1.00 78.75 103 ALA A CA 1
ATOM 799 C C . ALA A 1 103 ? -0.227 -9.676 -17.042 1.00 78.75 103 ALA A C 1
ATOM 801 O O . ALA A 1 103 ? -0.965 -10.543 -17.520 1.00 78.75 103 ALA A O 1
ATOM 802 N N . ARG A 1 104 ? 0.308 -9.785 -15.824 1.00 86.38 104 ARG A N 1
ATOM 803 C CA . ARG A 1 104 ? 0.104 -10.949 -14.957 1.00 86.38 104 ARG A CA 1
ATOM 804 C C . ARG A 1 104 ? -0.535 -10.516 -13.651 1.00 86.38 104 ARG A C 1
ATOM 806 O O . ARG A 1 104 ? 0.062 -9.781 -12.875 1.00 86.38 104 ARG A O 1
ATOM 813 N N . ARG A 1 105 ? -1.742 -11.011 -13.381 1.00 91.56 105 ARG A N 1
ATOM 814 C CA . ARG A 1 105 ? -2.380 -10.837 -12.074 1.00 91.56 105 ARG A CA 1
ATOM 815 C C . ARG A 1 105 ? -1.746 -11.795 -11.065 1.00 91.56 105 ARG A C 1
ATOM 817 O O . ARG A 1 105 ? -1.693 -13.002 -11.305 1.00 91.56 105 ARG A O 1
ATOM 824 N N . LEU A 1 106 ? -1.261 -11.248 -9.958 1.00 90.81 106 LEU A N 1
ATOM 825 C CA . LEU A 1 106 ? -0.712 -12.006 -8.839 1.00 90.81 106 LEU A CA 1
ATOM 826 C C . LEU A 1 106 ? -1.826 -12.474 -7.896 1.00 90.81 106 LEU A C 1
ATOM 828 O O . LEU A 1 106 ? -2.957 -11.985 -7.947 1.00 90.81 106 LEU A O 1
ATOM 832 N N . ALA A 1 107 ? -1.500 -13.440 -7.036 1.00 93.50 107 ALA A N 1
ATOM 833 C CA . ALA A 1 107 ? -2.401 -13.845 -5.965 1.00 93.50 107 ALA A CA 1
ATOM 834 C C . ALA A 1 107 ? -2.656 -12.648 -5.026 1.00 93.50 107 ALA A C 1
ATOM 836 O O . ALA A 1 107 ? -1.694 -11.953 -4.683 1.00 93.50 107 ALA A O 1
ATOM 837 N N . PRO A 1 108 ? -3.910 -12.400 -4.604 1.00 93.94 108 PRO A N 1
ATOM 838 C CA . PRO A 1 108 ? -4.200 -11.312 -3.685 1.00 93.94 108 PRO A CA 1
ATOM 839 C C . PRO A 1 108 ? -3.455 -11.472 -2.360 1.00 93.94 108 PRO A C 1
ATOM 841 O O . PRO A 1 108 ? -3.343 -12.579 -1.827 1.00 93.94 108 PRO A O 1
ATOM 844 N N . ILE A 1 109 ? -2.983 -10.357 -1.808 1.00 95.81 109 ILE A N 1
ATOM 845 C CA . ILE A 1 109 ? -2.416 -10.311 -0.459 1.00 95.81 109 ILE A CA 1
ATOM 846 C C . ILE A 1 109 ? -3.462 -9.710 0.471 1.00 95.81 109 ILE A C 1
ATOM 848 O O . ILE A 1 109 ? -3.968 -8.617 0.226 1.00 95.81 109 ILE A O 1
ATOM 852 N N . VAL A 1 110 ? -3.773 -10.430 1.543 1.00 96.56 110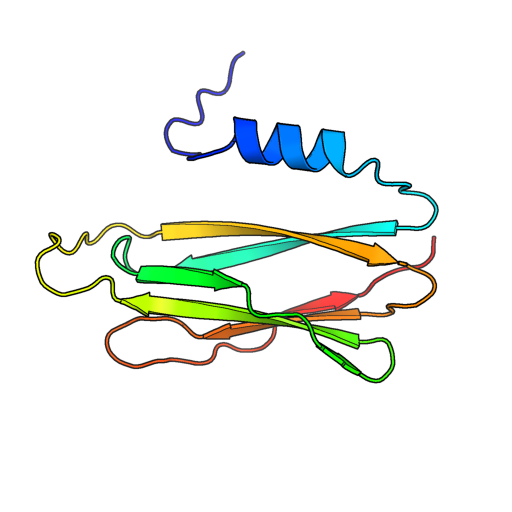 VAL A N 1
ATOM 853 C CA . VAL A 1 110 ? -4.806 -10.055 2.507 1.00 96.56 110 VAL A CA 1
ATOM 854 C C . VAL A 1 110 ? -4.167 -9.450 3.752 1.00 96.56 110 VAL A C 1
ATOM 856 O O . VAL A 1 110 ? -3.307 -10.066 4.382 1.00 96.56 110 VAL A O 1
ATOM 859 N N . PHE A 1 111 ? -4.634 -8.267 4.140 1.00 96.31 111 PHE A N 1
ATOM 860 C CA . PHE A 1 111 ? -4.242 -7.577 5.363 1.00 96.31 111 PHE A CA 1
ATOM 861 C C . PHE A 1 111 ? -5.466 -7.434 6.277 1.00 96.31 111 PHE A C 1
ATOM 863 O O . PHE A 1 111 ? -6.310 -6.567 6.030 1.00 96.31 111 PHE A O 1
ATOM 870 N N . PRO A 1 112 ? -5.602 -8.265 7.324 1.00 95.50 112 PRO A N 1
ATOM 871 C CA . PRO A 1 112 ? -6.690 -8.110 8.280 1.00 95.50 112 PRO A CA 1
ATOM 872 C C . PRO A 1 112 ? -6.505 -6.824 9.092 1.00 95.50 112 PRO A C 1
ATOM 874 O O . PRO A 1 112 ? -5.401 -6.518 9.550 1.00 95.50 112 PRO A O 1
ATOM 877 N N . ILE A 1 113 ? -7.594 -6.087 9.302 1.00 95.00 113 ILE A N 1
ATOM 878 C CA . ILE A 1 113 ? -7.620 -4.890 10.143 1.00 95.00 113 ILE A CA 1
ATOM 879 C C . ILE A 1 113 ? -8.223 -5.267 11.489 1.00 95.00 113 ILE A C 1
ATOM 881 O O . ILE A 1 113 ? -9.379 -5.669 11.587 1.00 95.00 113 ILE A O 1
ATOM 885 N N . ILE A 1 114 ? -7.404 -5.164 12.534 1.00 85.81 114 ILE A N 1
ATOM 886 C CA . ILE A 1 114 ? -7.789 -5.532 13.895 1.00 85.81 114 ILE A CA 1
ATOM 887 C C . ILE A 1 114 ? -8.171 -4.257 14.646 1.00 85.81 114 ILE A C 1
ATOM 889 O O . ILE A 1 114 ? -7.334 -3.370 14.839 1.00 85.81 114 ILE A O 1
ATOM 893 N N . GLU A 1 115 ? -9.420 -4.185 15.098 1.00 74.69 115 GLU A N 1
ATOM 894 C CA . GLU A 1 115 ? -9.826 -3.261 16.156 1.00 74.69 115 GLU A CA 1
ATOM 895 C C . GLU A 1 115 ? -9.145 -3.726 17.457 1.00 74.69 115 GLU A C 1
ATOM 897 O O . GLU A 1 115 ? -9.455 -4.793 17.985 1.00 74.69 115 GLU A O 1
ATOM 902 N N . LYS A 1 116 ? -8.131 -2.979 17.905 1.00 62.31 116 LYS A N 1
ATOM 903 C CA . LYS A 1 116 ? -7.482 -3.155 19.210 1.00 62.31 116 LYS A CA 1
ATOM 904 C C . LYS A 1 116 ? -7.927 -2.053 20.148 1.00 62.31 116 LYS A C 1
ATOM 906 O O . LYS A 1 116 ? -7.992 -0.903 19.654 1.00 62.31 116 LYS A O 1
#

Radius of gyration: 16.06 Å; Cα contacts (8 Å, |Δi|>4): 209; chains: 1; bounding box: 43×30×46 Å

Solvent-accessible surface area (backbone atoms only — not comparable to full-atom values): 6941 Å² total; per-residue (Å²): 135,85,80,80,65,90,77,61,79,64,50,66,60,54,54,51,50,58,63,71,61,66,75,50,70,84,56,36,44,81,44,76,50,73,48,74,39,84,22,60,39,39,46,74,45,78,51,87,66,46,80,50,97,38,29,37,40,37,41,38,38,35,38,58,58,68,92,88,62,85,78,40,86,46,71,29,80,45,75,47,77,45,81,42,47,42,91,63,28,51,28,38,35,40,39,40,29,42,22,58,103,61,77,41,76,52,81,68,47,78,44,79,45,77,83,120

Nearest PDB structures (foldseek):
  8c9f-assembly1_A  TM=1.266E-01  e=6.269E+00  Priestia megaterium
  8c9g-assembly1_A  TM=1.206E-01  e=4.919E+00  Priestia megaterium

Secondary structure (DSSP, 8-state):
-----TT-TTHHHHHHHHHHTT--TTTEEEEEEEEEES-TTEEEEEPPPEEETTEEEEEEEEEEPPBTB----S-EEEEEEEEEETTT-SEEEEEEEE-SSS-EEPPPEEEE----

Sequence (116 aa):
METSQKFWNNRKEFEDALRNANLDFTKEALVLLRHTEGSGSVQVTFETPILQDRILLCEIRGKPIPPGYLGTADMADYCLAVAVSKSHISQVELQAVEGGFSARRLAPIVFPIIEK